Protein AF-A0A958LWE3-F1 (afdb_monomer_lite)

pLDDT: mean 73.14, std 18.93, range [31.8, 93.0]

Structure (mmCIF, N/CA/C/O backbone):
data_AF-A0A958LWE3-F1
#
_entry.id   AF-A0A958LWE3-F1
#
loop_
_atom_site.group_PDB
_atom_site.id
_atom_site.type_symbol
_atom_site.label_atom_id
_atom_site.label_alt_id
_atom_site.label_comp_id
_atom_site.label_asym_id
_atom_site.label_entity_id
_atom_site.label_seq_id
_atom_site.pdbx_PDB_ins_code
_atom_site.Cartn_x
_atom_site.Cartn_y
_atom_site.Cartn_z
_atom_site.occupancy
_atom_site.B_iso_or_equiv
_atom_site.auth_seq_id
_atom_site.auth_comp_id
_atom_site.auth_asym_id
_atom_site.auth_atom_id
_atom_site.pdbx_PDB_model_num
ATOM 1 N N . MET A 1 1 ? -32.999 1.325 11.934 1.00 35.69 1 MET A N 1
ATOM 2 C CA . MET A 1 1 ? -31.710 2.043 11.991 1.00 35.69 1 MET A CA 1
ATOM 3 C C . MET A 1 1 ? -30.853 1.434 10.901 1.00 35.69 1 MET A C 1
ATOM 5 O O . MET A 1 1 ? -30.287 0.374 11.112 1.00 35.69 1 MET A O 1
ATOM 9 N N . ASN A 1 2 ? -30.896 2.010 9.701 1.00 31.80 2 ASN A N 1
ATOM 10 C CA . ASN A 1 2 ? -30.141 1.504 8.560 1.00 31.80 2 ASN A CA 1
ATOM 11 C C . ASN A 1 2 ? -28.792 2.210 8.580 1.00 31.80 2 ASN A C 1
ATOM 13 O O . ASN A 1 2 ? -28.668 3.316 8.063 1.00 31.80 2 ASN A O 1
ATOM 17 N N . THR A 1 3 ? -27.803 1.603 9.225 1.00 38.91 3 THR A N 1
ATOM 18 C CA . THR A 1 3 ? -26.408 1.947 8.963 1.00 38.91 3 THR A CA 1
ATOM 19 C C . THR A 1 3 ? -26.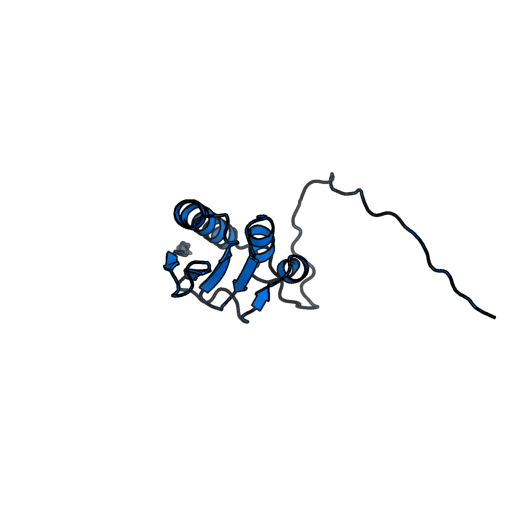115 1.392 7.575 1.00 38.91 3 THR A C 1
ATOM 21 O O . THR A 1 3 ? -25.784 0.219 7.415 1.00 38.91 3 THR A O 1
ATOM 24 N N . GLU A 1 4 ? -26.386 2.194 6.548 1.00 45.28 4 GLU A N 1
ATOM 25 C CA . GLU A 1 4 ? -25.946 1.912 5.189 1.00 45.28 4 GLU A CA 1
ATOM 26 C C . GLU A 1 4 ? -24.419 1.861 5.258 1.00 45.28 4 GLU A C 1
ATOM 28 O O . GLU A 1 4 ? -23.760 2.886 5.419 1.00 45.28 4 GLU A O 1
ATOM 33 N N . LYS A 1 5 ? -23.874 0.639 5.317 1.00 46.62 5 LYS A N 1
ATOM 34 C CA . LYS A 1 5 ? -22.437 0.383 5.302 1.00 46.62 5 LYS A CA 1
ATOM 35 C C . LYS A 1 5 ? -21.897 0.998 4.016 1.00 46.62 5 LYS A C 1
ATOM 37 O O . LYS A 1 5 ? -22.005 0.395 2.949 1.00 46.62 5 LYS A O 1
ATOM 42 N N . SER A 1 6 ? -21.365 2.210 4.104 1.00 51.88 6 SER A N 1
ATOM 43 C CA . SER A 1 6 ? -20.682 2.856 2.993 1.00 51.88 6 SER A CA 1
ATOM 44 C C . SER A 1 6 ? -19.441 2.034 2.681 1.00 51.88 6 SER A C 1
ATOM 46 O O . SER A 1 6 ? -18.415 2.182 3.335 1.00 51.88 6 SER A O 1
ATOM 48 N N . LYS A 1 7 ? -19.550 1.115 1.716 1.00 65.50 7 LYS A N 1
ATOM 49 C CA . LYS A 1 7 ? -18.415 0.346 1.208 1.00 65.50 7 LYS A CA 1
ATOM 50 C C . LYS A 1 7 ? -17.357 1.342 0.734 1.00 65.50 7 LYS A C 1
ATOM 52 O O . LYS A 1 7 ? -17.582 2.065 -0.238 1.00 65.50 7 LYS A O 1
ATOM 57 N N . ILE A 1 8 ? -16.227 1.392 1.432 1.00 75.12 8 ILE A N 1
ATOM 58 C CA . ILE A 1 8 ? -15.136 2.311 1.109 1.00 75.12 8 ILE A CA 1
ATOM 59 C C . ILE A 1 8 ? -14.534 1.883 -0.232 1.00 75.12 8 ILE A C 1
ATOM 61 O O . ILE A 1 8 ? -14.142 0.728 -0.440 1.00 75.12 8 ILE A O 1
ATOM 65 N N . GLN A 1 9 ? -14.542 2.811 -1.188 1.00 81.19 9 GLN A N 1
ATOM 66 C CA . GLN A 1 9 ? -14.037 2.570 -2.532 1.00 81.19 9 GLN A CA 1
ATOM 67 C C . GLN A 1 9 ? -12.554 2.907 -2.576 1.00 81.19 9 GLN A C 1
ATOM 69 O O . GLN A 1 9 ? -12.159 4.067 -2.468 1.00 81.19 9 GLN A O 1
ATOM 74 N N . VAL A 1 10 ? -11.744 1.867 -2.749 1.00 86.56 10 VAL A N 1
ATOM 75 C CA . VAL A 1 10 ? -10.302 1.997 -2.920 1.00 86.56 10 VAL A CA 1
ATOM 76 C C . VAL A 1 10 ? -10.003 2.075 -4.411 1.00 86.56 10 VAL A C 1
ATOM 78 O O . VAL A 1 10 ? -10.407 1.210 -5.184 1.00 86.56 10 VAL A O 1
ATOM 81 N N . THR A 1 11 ? -9.283 3.112 -4.810 1.00 88.50 11 THR A N 1
ATOM 82 C CA . THR A 1 11 ? -8.783 3.310 -6.177 1.00 88.50 11 THR A CA 1
ATOM 83 C C . THR A 1 11 ? -7.269 3.405 -6.141 1.00 88.50 11 THR A C 1
ATOM 85 O O . THR A 1 11 ? -6.709 3.675 -5.083 1.00 88.50 11 THR A O 1
ATOM 88 N N . PHE A 1 12 ? -6.589 3.159 -7.257 1.00 90.69 12 PHE A N 1
ATOM 89 C CA . PHE A 1 12 ? -5.145 3.342 -7.348 1.00 90.69 12 PHE A CA 1
ATOM 90 C C . PHE A 1 12 ? -4.801 4.292 -8.489 1.00 90.69 12 PHE A C 1
ATOM 92 O O . PHE A 1 12 ? -5.402 4.239 -9.559 1.00 90.69 12 PHE A O 1
ATOM 99 N N . GLU A 1 13 ? -3.818 5.149 -8.253 1.00 89.56 13 GLU A N 1
ATOM 100 C CA . GLU A 1 13 ? -3.290 6.103 -9.208 1.00 89.56 13 GLU A CA 1
ATOM 101 C C . GLU A 1 13 ? -1.773 5.921 -9.329 1.00 89.56 13 GLU A C 1
ATOM 103 O O . GLU A 1 13 ? -1.064 5.805 -8.315 1.00 89.56 13 GLU A O 1
ATOM 108 N N . PRO A 1 14 ? -1.244 5.899 -10.561 1.00 88.06 14 PRO A N 1
ATOM 109 C CA . PRO A 1 14 ? 0.190 5.916 -10.767 1.00 88.06 14 PRO A CA 1
ATOM 110 C C . PRO A 1 14 ? 0.760 7.256 -10.294 1.00 88.06 14 PRO A C 1
ATOM 112 O O . PRO A 1 14 ? 0.173 8.319 -10.496 1.00 88.06 14 PRO A O 1
ATOM 115 N N . THR A 1 15 ? 1.941 7.214 -9.686 1.00 88.12 15 THR A N 1
ATOM 116 C CA . THR A 1 15 ? 2.701 8.428 -9.367 1.00 88.12 15 THR A CA 1
ATOM 117 C C . THR A 1 15 ? 3.730 8.693 -10.474 1.00 88.12 15 THR A C 1
ATOM 119 O O . THR A 1 15 ? 4.041 7.783 -11.246 1.00 88.12 15 THR A O 1
ATOM 122 N N . PRO A 1 16 ? 4.320 9.902 -10.572 1.00 85.12 16 PRO A N 1
ATOM 123 C CA . PRO A 1 16 ? 5.458 10.132 -11.468 1.00 85.12 16 PRO A CA 1
ATOM 124 C C . PRO A 1 16 ? 6.653 9.201 -11.191 1.00 85.12 16 PRO A C 1
ATOM 126 O O . PRO A 1 16 ? 7.530 9.079 -12.042 1.00 85.12 16 PRO A O 1
ATOM 129 N N . ASN A 1 17 ? 6.696 8.538 -10.027 1.00 82.44 17 ASN A N 1
ATOM 130 C CA . ASN A 1 17 ? 7.642 7.466 -9.757 1.00 82.44 17 ASN A CA 1
ATOM 131 C C . ASN A 1 17 ? 7.054 6.110 -10.209 1.00 82.44 17 ASN A C 1
ATOM 133 O O . ASN A 1 17 ? 6.114 5.629 -9.574 1.00 82.44 17 ASN A O 1
ATOM 137 N N . PRO A 1 18 ? 7.613 5.432 -11.232 1.00 84.94 18 PRO A N 1
ATOM 138 C CA . PRO A 1 18 ? 7.081 4.156 -11.731 1.00 84.94 18 PRO A CA 1
ATOM 139 C C . PRO A 1 18 ? 7.107 3.031 -10.683 1.00 84.94 18 PRO A C 1
ATOM 141 O O . PRO A 1 18 ? 6.345 2.067 -10.768 1.00 84.94 18 PRO A O 1
ATOM 144 N N . SER A 1 19 ? 7.953 3.158 -9.661 1.00 88.88 19 SER A N 1
ATOM 145 C CA . SER A 1 19 ? 8.030 2.205 -8.552 1.00 88.88 19 SER A CA 1
ATOM 146 C C . SER A 1 19 ? 7.014 2.480 -7.446 1.00 88.88 19 SER A C 1
ATOM 148 O O . SER A 1 19 ? 6.889 1.661 -6.544 1.00 88.88 19 SER A O 1
ATOM 150 N N . THR A 1 20 ? 6.247 3.570 -7.501 1.00 91.62 20 THR A N 1
ATOM 151 C CA . THR A 1 20 ? 5.293 3.933 -6.444 1.00 91.62 20 THR A CA 1
ATOM 152 C C . THR A 1 20 ? 3.892 4.119 -7.004 1.00 91.62 20 THR A C 1
ATOM 154 O O . THR A 1 20 ? 3.677 4.917 -7.917 1.00 91.62 20 THR A O 1
ATOM 157 N N . TYR A 1 21 ? 2.927 3.418 -6.416 1.00 93.00 21 TYR A N 1
ATOM 158 C CA . TYR A 1 21 ? 1.502 3.619 -6.669 1.00 93.00 21 TYR A CA 1
ATOM 159 C C . TYR A 1 21 ? 0.833 4.193 -5.428 1.00 93.00 21 TYR A C 1
ATOM 161 O O . TYR A 1 21 ? 1.211 3.871 -4.299 1.00 93.00 21 TYR A O 1
ATOM 169 N N . LYS A 1 22 ? -0.157 5.056 -5.651 1.00 92.44 22 LYS A N 1
ATOM 170 C CA . LYS A 1 22 ? -0.959 5.677 -4.602 1.00 92.44 22 LYS A CA 1
ATOM 171 C C . LYS A 1 22 ? -2.349 5.057 -4.613 1.00 92.44 22 LYS A C 1
ATOM 173 O O . LYS A 1 22 ? -3.009 5.065 -5.637 1.00 92.44 22 LYS A O 1
ATO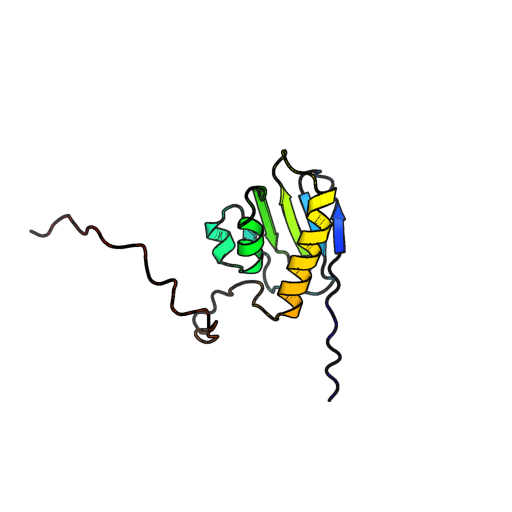M 178 N N . PHE A 1 23 ? -2.798 4.546 -3.484 1.00 91.12 23 PHE A N 1
ATOM 179 C CA . PHE A 1 23 ? -4.118 3.973 -3.271 1.00 91.12 23 PHE A CA 1
ATOM 180 C C . PHE A 1 23 ? -4.962 4.987 -2.499 1.00 91.12 23 PHE A C 1
ATOM 182 O O . PHE A 1 23 ? -4.548 5.402 -1.425 1.00 91.12 23 PHE A O 1
ATOM 189 N N . LEU A 1 24 ? -6.101 5.420 -3.033 1.00 89.38 24 LEU A N 1
ATOM 190 C CA . LEU A 1 24 ? -6.966 6.440 -2.436 1.00 89.38 24 LEU A CA 1
ATOM 191 C C . LEU A 1 24 ? -8.288 5.825 -1.984 1.00 89.38 24 LEU A C 1
ATOM 193 O O . LEU A 1 24 ? -8.915 5.084 -2.744 1.00 89.38 24 LEU A O 1
ATOM 197 N N . PHE A 1 25 ? -8.725 6.177 -0.775 1.00 84.25 25 PHE A N 1
ATOM 198 C CA . PHE A 1 25 ? -9.952 5.652 -0.149 1.00 84.25 25 PHE A CA 1
ATOM 199 C C . PHE A 1 25 ? -11.073 6.695 -0.104 1.00 84.25 25 PHE A C 1
ATOM 201 O O . PHE A 1 25 ? -12.187 6.378 0.304 1.00 84.25 25 PHE A O 1
ATOM 208 N N . HIS A 1 26 ? -10.771 7.940 -0.508 1.00 79.19 26 HIS A N 1
ATOM 209 C CA . HIS A 1 26 ? -11.681 9.094 -0.487 1.00 79.19 26 HIS A CA 1
ATOM 210 C C . HIS A 1 26 ? -12.328 9.358 0.887 1.00 79.19 26 HIS A C 1
ATOM 212 O O . HIS A 1 26 ? -13.382 9.987 0.979 1.00 79.19 26 HIS A O 1
ATOM 218 N N . GLN A 1 27 ? -11.697 8.878 1.959 1.00 76.69 27 GLN A N 1
ATOM 219 C CA . GLN A 1 27 ? -12.149 9.017 3.335 1.00 76.69 27 GLN A CA 1
ATOM 220 C C . GLN A 1 27 ? -10.938 9.081 4.263 1.00 76.69 27 GLN A C 1
ATOM 222 O O . GLN A 1 27 ? -9.967 8.357 4.053 1.00 76.69 27 GLN A O 1
ATOM 227 N N . GLU A 1 28 ? -11.004 9.936 5.285 1.00 79.12 28 GLU A N 1
ATOM 228 C CA . GLU A 1 28 ? -9.981 10.004 6.328 1.00 79.12 28 GLU A CA 1
ATOM 229 C C . GLU A 1 28 ? -10.069 8.765 7.219 1.00 79.12 28 GLU A C 1
ATOM 231 O O . GLU A 1 28 ? -10.980 8.610 8.029 1.00 79.12 28 GLU A O 1
ATOM 236 N N . LEU A 1 29 ? -9.116 7.867 7.017 1.00 72.81 29 LEU A N 1
ATOM 237 C CA . LEU A 1 29 ? -9.032 6.574 7.671 1.00 72.81 29 LEU A CA 1
ATOM 238 C C . LEU A 1 29 ? -8.076 6.569 8.868 1.00 72.81 29 LEU A C 1
ATOM 240 O O . LEU A 1 29 ? -8.193 5.731 9.761 1.00 72.81 29 LEU A O 1
ATOM 244 N N . VAL A 1 30 ? -7.118 7.496 8.880 1.00 74.94 30 VAL A N 1
ATOM 245 C CA . VAL A 1 30 ? -6.135 7.653 9.954 1.00 74.94 30 VAL A CA 1
ATOM 246 C C . VAL A 1 30 ? -6.027 9.117 10.358 1.00 74.94 30 VAL A C 1
ATOM 248 O O . VAL A 1 30 ? -6.075 10.016 9.517 1.00 74.94 30 VAL A O 1
ATOM 251 N N . SER A 1 31 ? -5.860 9.362 11.657 1.00 76.25 31 SER A N 1
ATOM 252 C CA . SER A 1 31 ? -5.709 10.717 12.204 1.00 76.25 31 SER A CA 1
ATOM 253 C C . SER A 1 31 ? -4.341 11.323 11.880 1.00 76.25 31 SER A C 1
ATOM 255 O O . SER A 1 31 ? -4.225 12.529 11.644 1.00 76.25 31 SER A O 1
ATOM 257 N N . GLU A 1 32 ? -3.309 10.478 11.838 1.00 79.25 32 GLU A N 1
ATOM 258 C CA . GLU A 1 32 ? -1.919 10.859 11.612 1.00 79.25 32 GLU A CA 1
ATOM 259 C C . GLU A 1 32 ? -1.325 10.053 10.455 1.00 79.25 32 GLU A C 1
ATOM 261 O O . GLU A 1 32 ? -1.582 8.857 10.311 1.00 79.25 32 GLU A O 1
ATOM 266 N N . SER A 1 33 ? -0.543 10.724 9.609 1.00 85.00 33 SER A N 1
ATOM 267 C CA . SER A 1 33 ? 0.189 10.062 8.535 1.00 85.00 33 SER A CA 1
ATOM 268 C C . SER A 1 33 ? 1.432 9.372 9.084 1.00 85.00 33 SER A C 1
ATOM 270 O O . SER A 1 33 ? 2.204 10.000 9.807 1.00 85.00 33 SER A O 1
ATOM 272 N N . ALA A 1 34 ? 1.676 8.134 8.674 1.00 85.25 34 ALA A N 1
ATOM 273 C CA . ALA A 1 34 ? 2.840 7.361 9.077 1.00 85.25 34 ALA A CA 1
ATOM 274 C C . ALA A 1 34 ? 3.607 6.856 7.854 1.00 85.25 34 ALA A C 1
ATOM 276 O O . ALA A 1 34 ? 3.019 6.429 6.861 1.00 85.25 34 ALA A O 1
ATOM 277 N N . GLU A 1 35 ? 4.933 6.871 7.935 1.00 88.62 35 GLU A N 1
ATOM 278 C CA . GLU A 1 35 ? 5.789 6.227 6.949 1.00 88.62 35 GLU A CA 1
ATOM 279 C C . GLU A 1 35 ? 6.439 4.981 7.537 1.00 88.62 35 GLU A C 1
ATOM 281 O O . GLU A 1 35 ? 6.833 4.952 8.698 1.00 88.62 35 GLU A O 1
ATOM 286 N N . PHE A 1 36 ? 6.548 3.951 6.711 1.00 88.31 36 PHE A N 1
ATOM 287 C CA . PHE A 1 36 ? 7.094 2.658 7.071 1.00 88.31 36 PHE A CA 1
ATOM 288 C C . PHE A 1 36 ? 8.132 2.298 6.016 1.00 88.31 36 PHE A C 1
ATOM 290 O O . PHE A 1 36 ? 7.796 2.034 4.858 1.00 88.31 36 PHE A O 1
ATOM 297 N N . SER A 1 37 ? 9.406 2.331 6.399 1.00 88.06 37 SER A N 1
ATOM 298 C CA . SER A 1 37 ? 10.513 1.937 5.515 1.00 88.06 37 SER A CA 1
ATOM 299 C C . SER A 1 37 ? 11.059 0.553 5.868 1.00 88.06 37 SER A C 1
ATOM 301 O O . SER A 1 37 ? 11.779 -0.048 5.075 1.00 88.06 37 SER A O 1
ATOM 303 N N . THR A 1 38 ? 10.699 0.032 7.041 1.00 85.25 38 THR A N 1
ATOM 304 C CA . THR A 1 38 ? 11.116 -1.282 7.527 1.00 85.25 38 THR A CA 1
ATOM 305 C C . THR A 1 38 ? 9.919 -2.106 8.009 1.00 85.25 38 THR A C 1
ATOM 307 O O . THR A 1 38 ? 8.916 -1.543 8.454 1.00 85.25 38 THR A O 1
ATOM 310 N N . PRO A 1 39 ? 10.015 -3.449 7.980 1.00 80.44 39 PRO A N 1
ATOM 311 C CA . PRO A 1 39 ? 8.952 -4.317 8.483 1.00 80.44 39 PRO A CA 1
ATOM 312 C C . PRO A 1 39 ? 8.683 -4.123 9.982 1.00 80.44 39 PRO A C 1
ATOM 314 O O . PRO A 1 39 ? 7.547 -4.283 10.403 1.00 80.44 39 PRO A O 1
ATOM 317 N N . GLN A 1 40 ? 9.695 -3.733 10.768 1.00 83.25 40 GLN A N 1
ATOM 318 C CA . GLN A 1 40 ? 9.559 -3.443 12.204 1.00 83.25 40 GLN A CA 1
ATOM 319 C C . GLN A 1 40 ? 8.693 -2.202 12.449 1.00 83.25 40 GLN A C 1
ATOM 321 O O . GLN A 1 40 ? 7.829 -2.199 13.319 1.00 83.25 40 GLN A O 1
ATOM 326 N N . GLU A 1 41 ? 8.875 -1.144 11.653 1.00 82.06 41 GLU A N 1
ATOM 327 C CA . GLU A 1 41 ? 7.998 0.030 11.720 1.00 82.06 41 GLU A CA 1
ATOM 328 C C . GLU A 1 41 ? 6.578 -0.315 11.260 1.00 82.06 41 GLU A C 1
ATOM 330 O O . GLU A 1 41 ? 5.603 0.168 11.839 1.00 82.06 41 GLU A O 1
ATOM 335 N N . ALA A 1 42 ? 6.458 -1.180 10.249 1.00 83.62 42 ALA A N 1
ATOM 336 C CA . ALA A 1 42 ? 5.177 -1.626 9.719 1.00 83.62 42 ALA A CA 1
ATOM 337 C C . ALA A 1 42 ? 4.343 -2.417 10.740 1.00 83.62 42 ALA A C 1
ATOM 339 O O . ALA A 1 42 ? 3.128 -2.444 10.604 1.00 83.62 42 ALA A O 1
ATOM 340 N N . GLU A 1 43 ? 4.932 -2.989 11.799 1.00 81.12 43 GLU A N 1
ATOM 341 C CA . GLU A 1 43 ? 4.179 -3.626 12.897 1.00 81.12 43 GLU A CA 1
ATOM 342 C C . GLU A 1 43 ? 3.232 -2.648 13.610 1.00 81.12 43 GLU A C 1
ATOM 344 O O . GLU A 1 43 ? 2.235 -3.066 14.196 1.00 81.12 43 GLU A O 1
ATOM 349 N N . ARG A 1 44 ? 3.484 -1.334 13.512 1.00 81.00 44 ARG A N 1
ATOM 350 C CA . ARG A 1 44 ? 2.600 -0.291 14.051 1.00 81.00 44 ARG A CA 1
ATOM 351 C C . ARG A 1 44 ? 1.289 -0.149 13.258 1.00 81.00 44 ARG A C 1
ATOM 353 O O . ARG A 1 44 ? 0.378 0.540 13.704 1.00 81.00 44 ARG A O 1
ATOM 360 N N . SER A 1 45 ? 1.144 -0.805 12.109 1.00 82.06 45 SER A N 1
ATOM 361 C CA . SER A 1 45 ? -0.098 -0.833 11.332 1.00 82.06 45 SER A CA 1
ATOM 362 C C . SER A 1 45 ? -0.331 -2.242 10.785 1.00 82.06 45 SER A C 1
ATOM 364 O O . SER A 1 45 ? 0.482 -2.730 10.005 1.00 82.06 45 SER A O 1
ATOM 366 N N 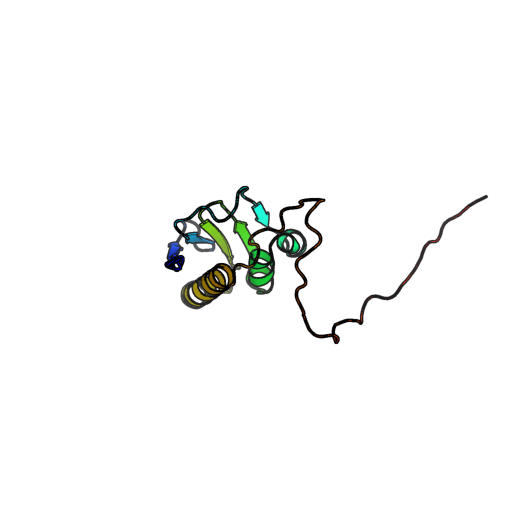. PRO A 1 46 ? -1.442 -2.922 11.111 1.00 83.94 46 PRO A N 1
ATOM 367 C CA . PRO A 1 46 ? -1.673 -4.268 10.588 1.00 83.94 46 PRO A CA 1
ATOM 368 C C . PRO A 1 46 ? -1.828 -4.254 9.061 1.00 83.94 46 PRO A C 1
ATOM 370 O O . PRO A 1 46 ? -1.392 -5.193 8.397 1.00 83.94 46 PRO A O 1
ATOM 373 N N . LEU A 1 47 ? -2.335 -3.158 8.482 1.00 85.06 47 LEU A N 1
ATOM 374 C CA . LEU A 1 47 ? -2.356 -2.973 7.034 1.00 85.06 47 LEU A CA 1
ATOM 375 C C . LEU A 1 47 ? -0.937 -2.834 6.466 1.00 85.06 47 LEU A C 1
ATOM 377 O O . LEU A 1 47 ? -0.589 -3.539 5.522 1.00 85.06 47 LEU A O 1
ATOM 381 N N . ALA A 1 48 ? -0.091 -1.979 7.050 1.00 86.25 48 ALA A N 1
ATOM 382 C CA . ALA A 1 48 ? 1.293 -1.842 6.601 1.00 86.25 48 ALA A CA 1
ATOM 383 C C . ALA A 1 48 ? 2.072 -3.153 6.763 1.00 86.25 48 ALA A C 1
ATOM 385 O O . ALA A 1 48 ? 2.829 -3.508 5.868 1.00 86.25 48 ALA A O 1
ATOM 386 N N . SER A 1 49 ? 1.855 -3.890 7.854 1.00 86.12 49 SER A N 1
ATOM 387 C CA . SER A 1 49 ? 2.469 -5.192 8.120 1.00 86.12 49 SER A CA 1
ATOM 388 C C . SER A 1 49 ? 2.063 -6.238 7.076 1.00 86.12 49 SER A C 1
ATOM 390 O O . SER A 1 49 ? 2.931 -6.918 6.533 1.00 86.12 49 SER A O 1
ATOM 392 N N . LYS A 1 50 ? 0.775 -6.307 6.698 1.00 86.38 50 LYS A N 1
ATOM 393 C CA . LYS A 1 50 ? 0.298 -7.169 5.598 1.00 86.38 50 LYS A CA 1
ATOM 394 C C . LYS A 1 50 ? 0.985 -6.829 4.275 1.00 86.38 50 LYS A C 1
ATOM 396 O O . LYS A 1 50 ? 1.408 -7.735 3.562 1.00 86.38 50 LYS A O 1
ATOM 401 N N . ILE A 1 51 ? 1.136 -5.539 3.964 1.00 87.19 51 ILE A N 1
ATOM 402 C CA . ILE A 1 51 ? 1.815 -5.089 2.740 1.00 87.19 51 ILE A CA 1
ATOM 403 C C . ILE A 1 51 ? 3.318 -5.412 2.814 1.00 87.19 51 ILE A C 1
ATOM 405 O O . ILE A 1 51 ? 3.863 -6.002 1.893 1.00 87.19 51 ILE A O 1
ATOM 409 N N . PHE A 1 52 ? 3.992 -5.122 3.927 1.00 85.56 52 PHE A N 1
ATOM 410 C CA . PHE A 1 52 ? 5.407 -5.460 4.133 1.00 85.56 52 PHE A CA 1
ATOM 411 C C . PHE A 1 52 ? 5.689 -6.964 4.209 1.00 85.56 52 PHE A C 1
ATOM 413 O O . PHE A 1 52 ? 6.831 -7.376 4.013 1.00 85.56 52 PHE A O 1
ATOM 420 N N . GLY A 1 53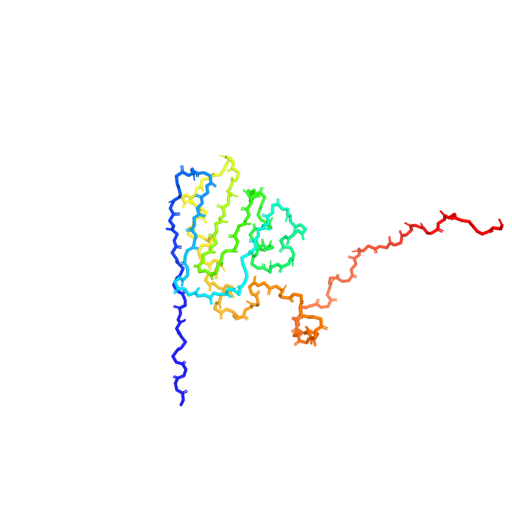 ? 4.671 -7.791 4.458 1.00 83.75 53 GLY A N 1
ATOM 421 C CA . GLY A 1 53 ? 4.765 -9.244 4.340 1.00 83.75 53 GLY A CA 1
ATOM 422 C C . GLY A 1 53 ? 5.114 -9.703 2.922 1.00 83.75 53 GLY A C 1
ATOM 423 O O . GLY A 1 53 ? 5.629 -10.808 2.740 1.00 83.75 53 GLY A O 1
ATOM 424 N N . PHE A 1 54 ? 4.896 -8.854 1.914 1.00 86.62 54 PHE A N 1
ATOM 425 C CA . PHE A 1 54 ? 5.335 -9.127 0.560 1.00 86.62 54 PHE A CA 1
ATOM 426 C C . PHE A 1 54 ? 6.820 -8.769 0.360 1.00 86.62 54 PHE A C 1
ATOM 428 O O . PHE A 1 54 ? 7.232 -7.634 0.601 1.00 86.62 54 PHE A O 1
ATOM 435 N N . PRO A 1 55 ? 7.641 -9.684 -0.193 1.00 84.56 55 PRO A N 1
ATOM 436 C CA . PRO A 1 55 ? 9.084 -9.471 -0.358 1.00 84.56 55 PRO A CA 1
ATOM 437 C C . PRO A 1 55 ? 9.437 -8.373 -1.375 1.00 84.56 55 PRO A C 1
ATOM 439 O O . PRO A 1 55 ? 10.589 -7.954 -1.471 1.00 84.56 55 PRO A O 1
ATOM 442 N N . TRP A 1 56 ? 8.465 -7.924 -2.168 1.00 89.12 56 TRP A N 1
ATOM 443 C CA . TRP A 1 56 ? 8.628 -6.852 -3.144 1.00 89.12 56 TRP A CA 1
ATOM 444 C C . TRP A 1 56 ? 8.293 -5.469 -2.587 1.00 89.12 56 TRP A C 1
ATOM 446 O O . TRP A 1 56 ? 8.452 -4.483 -3.302 1.00 89.12 56 TRP A O 1
ATOM 456 N N . THR A 1 57 ? 7.816 -5.349 -1.352 1.00 90.00 57 THR A N 1
ATOM 457 C CA . THR A 1 57 ? 7.515 -4.043 -0.770 1.00 90.00 57 THR A CA 1
ATOM 458 C C . THR A 1 57 ? 8.804 -3.377 -0.301 1.00 90.00 57 THR A C 1
ATOM 460 O O . THR A 1 57 ? 9.554 -3.919 0.503 1.00 90.00 57 THR A O 1
ATOM 463 N N . ALA A 1 58 ? 9.084 -2.192 -0.837 1.00 90.12 58 ALA A N 1
ATOM 464 C CA . ALA A 1 58 ? 10.246 -1.389 -0.471 1.00 90.12 58 ALA A CA 1
ATOM 465 C C . ALA A 1 58 ? 9.913 -0.366 0.620 1.00 90.12 58 ALA A C 1
ATOM 467 O O . ALA A 1 58 ? 10.693 -0.163 1.544 1.00 90.12 58 ALA A O 1
ATOM 468 N N . LYS A 1 59 ? 8.766 0.308 0.489 1.00 90.88 59 LYS A N 1
ATOM 469 C CA . LYS A 1 59 ? 8.322 1.358 1.410 1.00 90.88 59 LYS A CA 1
ATOM 470 C C . LYS A 1 59 ? 6.804 1.474 1.364 1.00 90.88 59 LYS A C 1
ATOM 472 O O . LYS A 1 59 ? 6.219 1.331 0.293 1.00 90.88 59 LYS A O 1
ATOM 477 N N . VAL A 1 60 ? 6.176 1.774 2.492 1.00 91.00 60 VAL A N 1
ATOM 478 C CA . VAL A 1 60 ? 4.742 2.073 2.583 1.00 91.00 60 VAL A CA 1
ATOM 479 C C . VAL A 1 60 ? 4.578 3.410 3.287 1.00 91.00 60 VAL A C 1
ATOM 481 O O . VAL A 1 60 ? 5.222 3.680 4.292 1.00 91.00 60 VAL A O 1
ATOM 484 N N . PHE A 1 61 ? 3.723 4.265 2.756 1.00 90.44 61 PHE A N 1
ATOM 485 C CA . PHE A 1 61 ? 3.355 5.534 3.353 1.00 90.44 61 PHE A CA 1
ATOM 486 C C . PHE A 1 61 ? 1.847 5.554 3.519 1.00 90.44 61 PHE A C 1
ATOM 488 O O . PHE A 1 61 ? 1.120 5.433 2.542 1.00 90.44 61 PHE A O 1
ATOM 495 N N . LEU A 1 62 ? 1.380 5.709 4.742 1.00 88.31 62 LEU A N 1
ATOM 496 C CA . LEU A 1 62 ? -0.024 5.782 5.094 1.00 88.31 62 LEU A CA 1
ATOM 497 C C . LEU A 1 62 ? -0.354 7.248 5.370 1.00 88.31 62 LEU A C 1
ATOM 499 O O . LEU A 1 62 ? 0.063 7.815 6.372 1.00 88.31 62 LEU A O 1
ATOM 503 N N . GLY A 1 63 ? -1.048 7.880 4.434 1.00 87.94 63 GLY A N 1
ATOM 504 C CA . GLY A 1 63 ? -1.656 9.193 4.603 1.00 87.94 63 GLY A CA 1
ATOM 505 C C . GLY A 1 63 ? -3.069 9.081 5.173 1.00 87.94 63 GLY A C 1
ATOM 506 O O . GLY A 1 63 ? -3.593 7.986 5.356 1.00 87.94 63 GLY A O 1
ATOM 507 N N . LYS A 1 64 ? -3.702 10.233 5.421 1.00 85.62 64 LYS A N 1
ATOM 508 C CA . LYS A 1 64 ? -5.052 10.309 6.004 1.00 85.62 64 LYS A CA 1
ATOM 509 C C . LYS A 1 64 ? -6.112 9.680 5.105 1.00 85.62 64 LYS A C 1
ATOM 511 O O . LYS A 1 64 ? -6.920 8.890 5.573 1.00 85.62 64 LYS A O 1
ATOM 516 N N . ASP A 1 65 ? -6.071 10.010 3.819 1.00 85.81 65 ASP A N 1
ATOM 517 C CA . ASP A 1 65 ? -7.033 9.597 2.790 1.00 85.81 65 ASP A CA 1
ATOM 518 C C . ASP A 1 65 ? -6.443 8.655 1.722 1.00 85.81 65 ASP A C 1
ATOM 520 O O . ASP A 1 65 ? -7.142 8.243 0.789 1.00 85.81 65 ASP A O 1
ATOM 524 N N . PHE A 1 66 ? -5.157 8.310 1.847 1.00 89.00 66 PHE A N 1
ATOM 525 C CA . PHE A 1 66 ? -4.427 7.527 0.851 1.00 89.00 66 PHE A CA 1
ATOM 526 C C . PHE A 1 66 ? -3.287 6.686 1.442 1.00 89.00 66 PHE A C 1
ATOM 528 O O . PHE A 1 66 ? -2.767 6.997 2.505 1.00 89.00 66 PHE A O 1
ATOM 535 N N . ILE A 1 67 ? -2.826 5.669 0.712 1.00 89.75 67 ILE A N 1
ATOM 536 C CA . ILE A 1 67 ? -1.607 4.898 0.988 1.00 89.75 67 ILE A CA 1
ATOM 537 C C . ILE A 1 67 ? -0.733 4.909 -0.252 1.00 89.75 67 ILE A C 1
ATOM 539 O O . ILE A 1 67 ? -1.176 4.505 -1.318 1.00 89.75 67 ILE A O 1
ATOM 543 N N . SER A 1 68 ? 0.526 5.293 -0.128 1.00 91.81 68 SER A N 1
ATOM 544 C CA . SER A 1 68 ? 1.511 5.082 -1.183 1.00 91.81 68 SER A CA 1
ATOM 545 C C . SER A 1 68 ? 2.320 3.833 -0.883 1.00 91.81 68 SER A C 1
ATOM 547 O O . SER A 1 68 ? 2.906 3.710 0.189 1.00 91.81 68 SER A O 1
ATOM 549 N N . VAL A 1 69 ? 2.400 2.918 -1.839 1.00 92.06 69 VAL A N 1
ATOM 550 C CA . VAL A 1 69 ? 3.259 1.739 -1.738 1.00 92.06 69 VAL A CA 1
ATOM 551 C C . VAL A 1 69 ? 4.338 1.848 -2.795 1.00 92.06 69 VAL A C 1
ATOM 553 O O . VAL A 1 69 ? 4.059 2.119 -3.961 1.00 92.06 69 VAL A O 1
ATOM 556 N N . THR A 1 70 ? 5.578 1.638 -2.380 1.00 91.94 70 THR A N 1
ATOM 557 C CA . THR A 1 70 ? 6.738 1.548 -3.256 1.00 91.94 70 THR A CA 1
ATOM 558 C C . THR A 1 70 ? 7.126 0.087 -3.384 1.00 91.94 70 THR A C 1
ATOM 560 O O . THR A 1 70 ? 7.400 -0.578 -2.383 1.00 91.94 70 THR A O 1
ATOM 563 N N . LYS A 1 71 ? 7.153 -0.408 -4.619 1.00 91.69 71 LYS A N 1
ATOM 564 C CA . LYS A 1 71 ? 7.606 -1.754 -4.962 1.00 91.69 71 LYS A CA 1
ATOM 565 C C . LYS A 1 71 ? 9.104 -1.772 -5.275 1.00 91.69 71 LYS A C 1
ATOM 567 O O . LYS A 1 71 ? 9.704 -0.744 -5.588 1.00 91.69 71 LYS A O 1
ATOM 572 N N . GLN A 1 72 ? 9.687 -2.960 -5.232 1.00 90.25 72 GLN A N 1
ATOM 573 C CA . GLN A 1 72 ? 11.014 -3.257 -5.758 1.00 90.25 72 GLN A CA 1
ATOM 574 C C . GLN A 1 72 ? 10.992 -3.280 -7.300 1.00 90.25 72 GLN A C 1
ATOM 576 O O . GLN A 1 72 ? 9.939 -3.408 -7.925 1.00 90.25 72 GLN A O 1
ATOM 581 N N . ASP A 1 73 ? 12.160 -3.162 -7.929 1.00 85.62 73 ASP A N 1
ATOM 582 C CA . ASP A 1 73 ? 12.269 -3.016 -9.391 1.00 85.62 73 ASP A CA 1
ATOM 583 C C . ASP A 1 73 ? 11.901 -4.295 -10.171 1.00 85.62 73 ASP A C 1
ATOM 585 O O . ASP A 1 73 ? 11.463 -4.236 -11.312 1.00 85.62 73 ASP A O 1
ATOM 589 N N . TRP A 1 74 ? 12.000 -5.461 -9.527 1.00 86.25 74 TRP A N 1
ATOM 590 C CA . TRP A 1 74 ? 11.797 -6.776 -10.148 1.00 86.25 74 TRP A CA 1
ATOM 591 C C . TRP A 1 74 ? 10.327 -7.209 -10.301 1.00 86.25 74 TRP A C 1
ATOM 593 O O . TRP A 1 74 ? 10.064 -8.292 -10.822 1.00 86.25 74 TRP A O 1
ATOM 603 N N . VAL A 1 75 ? 9.369 -6.399 -9.842 1.00 88.56 75 VAL A N 1
ATOM 604 C CA . VAL A 1 75 ? 7.920 -6.657 -9.959 1.00 88.56 75 VAL A CA 1
ATOM 605 C C . VAL A 1 75 ? 7.217 -5.558 -10.747 1.00 88.56 75 VAL A C 1
ATOM 607 O O . VAL A 1 75 ? 7.671 -4.419 -10.758 1.00 88.56 75 VAL A O 1
ATOM 610 N N . GLU A 1 76 ? 6.063 -5.857 -11.340 1.00 88.00 76 GLU A N 1
ATOM 611 C CA . GLU A 1 76 ? 5.252 -4.883 -12.082 1.00 88.00 76 GLU A CA 1
ATOM 612 C C . GLU A 1 76 ? 3.950 -4.542 -11.353 1.00 88.00 76 GLU A C 1
ATOM 614 O O . GLU A 1 76 ? 3.343 -5.392 -10.705 1.00 88.00 76 GLU A O 1
ATOM 619 N N . TRP A 1 77 ? 3.498 -3.289 -11.465 1.00 88.69 77 TRP A N 1
ATOM 620 C CA . TRP A 1 77 ? 2.257 -2.849 -10.817 1.00 88.69 77 TRP A CA 1
ATOM 621 C C . TRP A 1 77 ? 0.999 -3.428 -11.459 1.00 88.69 77 TRP A C 1
ATOM 623 O O . TRP A 1 77 ? 0.008 -3.585 -10.757 1.00 88.69 77 TRP A O 1
ATOM 633 N N . ASP A 1 78 ? 1.041 -3.793 -12.740 1.00 86.44 78 ASP A N 1
ATOM 634 C CA . ASP A 1 78 ? -0.116 -4.316 -13.482 1.00 86.44 78 ASP A CA 1
ATOM 635 C C . ASP A 1 78 ? -0.752 -5.535 -12.788 1.00 86.44 78 ASP A C 1
ATOM 637 O O . ASP A 1 78 ? -1.969 -5.625 -12.636 1.00 86.44 78 ASP A O 1
ATOM 641 N N . ILE A 1 79 ? 0.090 -6.413 -12.233 1.00 85.31 79 ILE A N 1
ATOM 642 C CA . ILE A 1 79 ? -0.344 -7.615 -11.510 1.00 85.31 79 ILE A CA 1
ATOM 643 C C . ILE A 1 79 ? -0.532 -7.395 -10.003 1.00 85.31 79 ILE A C 1
ATOM 645 O O . ILE A 1 79 ? -1.184 -8.204 -9.350 1.00 85.31 79 ILE A O 1
ATOM 649 N N . LEU A 1 80 ? 0.053 -6.334 -9.435 1.00 87.25 80 LEU A N 1
ATOM 650 C CA . LEU A 1 80 ? 0.042 -6.066 -7.991 1.00 87.25 80 LEU A CA 1
ATOM 651 C C . LEU A 1 80 ? -1.057 -5.089 -7.572 1.00 87.25 80 LEU A C 1
ATOM 653 O O . LEU A 1 80 ? -1.570 -5.196 -6.462 1.00 87.25 80 LEU A O 1
ATOM 657 N N . ALA A 1 81 ? -1.431 -4.145 -8.435 1.00 87.06 81 ALA A N 1
ATOM 658 C CA . ALA A 1 81 ? -2.366 -3.079 -8.099 1.00 87.06 81 ALA A CA 1
ATOM 659 C C . ALA A 1 81 ? -3.750 -3.636 -7.748 1.00 87.06 81 ALA A C 1
ATOM 661 O O . ALA A 1 81 ? -4.262 -3.353 -6.669 1.00 87.06 81 ALA A O 1
ATOM 662 N N . ALA A 1 82 ? -4.316 -4.494 -8.601 1.00 87.56 82 ALA A N 1
ATOM 663 C CA . ALA A 1 82 ? -5.625 -5.104 -8.373 1.00 87.56 82 ALA A CA 1
ATOM 664 C C . ALA A 1 82 ? -5.721 -5.922 -7.063 1.00 87.56 82 ALA A C 1
ATOM 666 O O . ALA A 1 82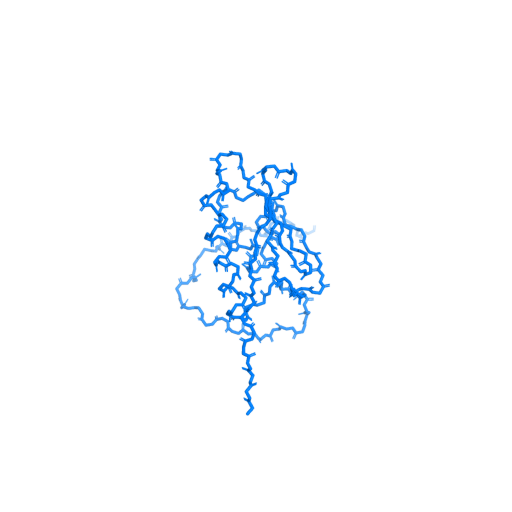 ? -6.623 -5.645 -6.266 1.00 87.56 82 ALA A O 1
ATOM 667 N N . PRO A 1 83 ? -4.823 -6.891 -6.776 1.00 87.69 83 PRO A N 1
ATOM 668 C CA . PRO A 1 83 ? -4.891 -7.641 -5.522 1.00 87.69 83 PRO A CA 1
ATOM 669 C C . PRO A 1 83 ? -4.612 -6.763 -4.299 1.00 87.69 83 PRO A C 1
ATOM 671 O O . PRO A 1 83 ? -5.237 -6.964 -3.261 1.00 87.69 83 PRO A O 1
ATOM 674 N N . LEU A 1 84 ? -3.732 -5.763 -4.412 1.00 88.19 84 LEU A N 1
ATOM 675 C CA . LEU A 1 84 ? -3.443 -4.851 -3.308 1.00 88.19 84 LEU A CA 1
ATOM 676 C C . LEU A 1 84 ? -4.645 -3.955 -2.981 1.00 88.19 84 LEU A C 1
ATOM 678 O O . LEU A 1 84 ? -4.971 -3.780 -1.811 1.00 88.19 84 LEU A O 1
ATOM 682 N N . THR A 1 85 ? -5.357 -3.454 -3.994 1.00 87.75 85 THR A N 1
ATOM 683 C CA . THR A 1 85 ? -6.634 -2.747 -3.814 1.00 87.75 85 THR A CA 1
ATOM 684 C C . THR A 1 85 ? -7.661 -3.621 -3.097 1.00 87.75 85 THR A C 1
ATOM 686 O O . THR A 1 85 ? -8.319 -3.141 -2.176 1.00 87.75 85 THR A O 1
ATOM 689 N N . GLY A 1 86 ? -7.773 -4.899 -3.478 1.00 86.25 86 GLY A N 1
ATOM 690 C CA . GLY A 1 86 ? -8.660 -5.859 -2.817 1.00 86.25 86 GLY A CA 1
ATOM 691 C C . GLY A 1 86 ? -8.295 -6.085 -1.351 1.00 86.25 86 GLY A C 1
ATOM 692 O O . GLY A 1 86 ? -9.167 -6.009 -0.493 1.00 86.25 86 GLY A O 1
ATOM 693 N N . LEU A 1 87 ? -7.005 -6.272 -1.054 1.00 86.38 87 LEU A N 1
ATOM 694 C CA . LEU A 1 87 ? -6.501 -6.442 0.311 1.00 86.38 87 LEU A CA 1
ATOM 695 C C . LEU A 1 87 ? -6.790 -5.214 1.179 1.00 86.38 87 LEU A C 1
ATOM 697 O O . LEU A 1 87 ? -7.262 -5.351 2.304 1.00 86.38 87 LEU A O 1
ATOM 701 N N . ILE A 1 88 ? -6.539 -4.009 0.658 1.00 85.69 88 ILE A N 1
ATOM 702 C CA . ILE A 1 88 ? -6.826 -2.766 1.383 1.00 85.69 88 ILE A CA 1
ATOM 703 C C . ILE A 1 88 ? -8.335 -2.631 1.620 1.00 85.69 88 ILE A C 1
ATOM 705 O O . ILE A 1 88 ? -8.752 -2.301 2.727 1.00 85.69 88 ILE A O 1
ATOM 709 N N . GLN A 1 89 ? -9.162 -2.920 0.612 1.00 84.56 89 GLN A N 1
ATOM 710 C CA . GLN A 1 89 ? -10.616 -2.860 0.746 1.00 84.56 89 GLN A CA 1
ATOM 711 C C . GLN A 1 89 ? -11.145 -3.869 1.773 1.00 84.56 89 GLN A C 1
ATOM 713 O O . GLN A 1 89 ? -11.984 -3.503 2.589 1.00 84.56 89 GLN A O 1
ATOM 718 N N . GLU A 1 90 ? -10.652 -5.107 1.758 1.00 83.94 90 GLU A N 1
ATOM 719 C CA . GLU A 1 90 ? -11.025 -6.147 2.724 1.00 83.94 90 GLU A CA 1
ATOM 720 C C . GLU A 1 90 ? -10.620 -5.764 4.151 1.00 83.94 90 GLU A C 1
ATOM 722 O O . GLU A 1 90 ? -11.407 -5.922 5.084 1.00 83.94 90 GLU A O 1
ATOM 727 N N . HIS A 1 91 ? -9.419 -5.206 4.324 1.00 83.12 91 HIS A N 1
ATOM 728 C CA . HIS A 1 91 ? -8.937 -4.741 5.625 1.00 83.12 91 HIS A CA 1
ATOM 729 C C . HIS A 1 91 ? -9.825 -3.635 6.196 1.00 83.12 91 HIS A C 1
ATOM 731 O O . HIS A 1 91 ? -10.161 -3.651 7.378 1.00 83.12 91 HIS A O 1
ATOM 737 N N . ILE A 1 92 ? -10.220 -2.688 5.346 1.00 78.25 92 ILE A N 1
ATOM 738 C CA . ILE A 1 92 ? -11.110 -1.590 5.717 1.00 78.25 92 ILE A CA 1
ATOM 739 C C . ILE A 1 92 ? -12.527 -2.104 6.030 1.00 78.25 92 ILE A C 1
ATOM 741 O O . ILE A 1 92 ? -13.128 -1.668 7.009 1.00 78.25 92 ILE A O 1
ATOM 745 N N . ASP A 1 93 ? -13.060 -3.035 5.230 1.00 80.31 93 ASP A N 1
ATOM 746 C CA . ASP A 1 93 ? -14.386 -3.641 5.449 1.00 80.31 93 ASP A CA 1
ATOM 747 C C . ASP A 1 93 ? -14.441 -4.476 6.738 1.00 80.31 93 ASP A C 1
ATOM 749 O O . ASP A 1 93 ? -15.478 -4.535 7.396 1.00 80.31 93 ASP A O 1
ATOM 753 N N . SER A 1 94 ? -13.304 -5.057 7.133 1.00 74.00 94 SER A N 1
ATOM 754 C CA . SER A 1 94 ? -13.155 -5.832 8.370 1.00 74.00 94 SER A CA 1
ATOM 755 C C . SER A 1 94 ? -13.100 -4.973 9.643 1.00 74.00 94 SER A C 1
ATOM 757 O O . SER A 1 94 ? -12.957 -5.530 10.727 1.00 74.00 94 SER A O 1
ATOM 759 N N . GLU A 1 95 ? -13.192 -3.638 9.538 1.00 63.72 95 GLU A N 1
ATOM 760 C CA . GLU A 1 95 ? -13.100 -2.679 10.659 1.00 63.72 95 GLU A CA 1
ATOM 761 C C . GLU A 1 95 ? -11.814 -2.838 11.508 1.00 63.72 95 GLU A C 1
ATOM 763 O O . GLU A 1 95 ? -11.741 -2.400 12.659 1.00 63.72 95 GLU A O 1
ATOM 768 N N . GLU A 1 96 ? -10.765 -3.447 10.945 1.00 63.03 96 GLU A N 1
ATOM 769 C CA . GLU A 1 96 ? -9.492 -3.655 11.633 1.00 63.03 96 GLU A CA 1
ATOM 770 C C . GLU A 1 96 ? -8.741 -2.319 11.738 1.00 63.03 96 GLU A C 1
ATOM 772 O O . GLU A 1 96 ? -8.669 -1.550 10.774 1.00 63.03 96 GLU A O 1
ATOM 777 N N . LYS A 1 97 ? -8.163 -2.024 12.914 1.00 65.00 97 LYS A N 1
ATOM 778 C CA . LYS A 1 97 ? -7.421 -0.771 13.143 1.00 65.00 97 LYS A CA 1
ATOM 779 C C . LYS A 1 97 ? -6.398 -0.549 12.029 1.00 65.00 97 LYS A C 1
ATOM 781 O O . LYS A 1 97 ? -5.577 -1.415 11.762 1.00 65.00 97 LYS A O 1
ATOM 786 N N . LEU A 1 98 ? -6.408 0.619 11.394 1.00 68.38 98 LEU A N 1
ATOM 787 C CA . LEU A 1 98 ? -5.486 0.915 10.289 1.00 68.38 98 LEU A CA 1
ATOM 788 C C . LEU A 1 98 ? -4.106 1.347 10.776 1.00 68.38 98 LEU A C 1
ATOM 790 O O . LEU A 1 98 ? -3.109 1.078 10.115 1.00 68.38 98 LEU A O 1
ATOM 794 N N . ILE A 1 99 ? -4.033 1.944 11.960 1.00 65.62 99 ILE A N 1
ATOM 795 C CA . ILE A 1 99 ? -2.807 2.158 12.726 1.00 65.62 99 ILE A CA 1
ATOM 796 C C . ILE A 1 99 ? -3.119 1.708 14.147 1.00 65.62 99 ILE A C 1
ATOM 798 O O . ILE A 1 99 ? -4.189 2.015 14.682 1.00 65.62 99 ILE A O 1
ATOM 802 N N . TYR A 1 100 ? -2.195 0.984 14.771 1.00 63.62 100 TYR A N 1
ATOM 803 C CA . TYR A 1 100 ? -2.174 0.898 16.219 1.00 63.62 100 TYR A CA 1
ATOM 804 C C . TYR A 1 100 ? -1.790 2.285 16.718 1.00 63.62 100 TYR A C 1
ATOM 806 O O . TYR A 1 100 ? -0.607 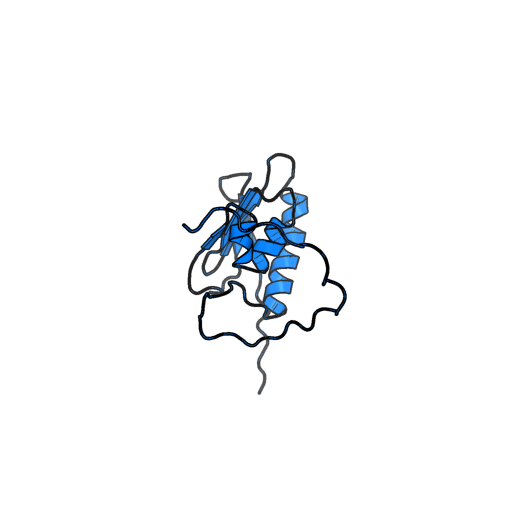2.622 16.793 1.00 63.62 100 TYR A O 1
ATOM 814 N N . ASP A 1 101 ? -2.792 3.124 16.986 1.00 47.44 101 ASP A N 1
ATOM 815 C CA . ASP A 1 101 ? -2.571 4.275 17.848 1.00 47.44 101 ASP A CA 1
ATOM 816 C C . ASP A 1 101 ? -1.887 3.724 19.099 1.00 47.44 101 ASP A C 1
ATOM 818 O O . ASP A 1 101 ? -2.373 2.750 19.695 1.00 47.44 101 ASP A O 1
ATOM 822 N N . PHE A 1 102 ? -0.712 4.260 19.433 1.00 43.00 102 PHE A N 1
ATOM 823 C CA . PHE A 1 102 ? -0.132 4.008 20.740 1.00 43.00 102 PHE A CA 1
ATOM 824 C C . PHE A 1 102 ? -0.982 4.791 21.736 1.00 43.00 102 PHE A C 1
ATOM 826 O O . PHE A 1 102 ? -0.588 5.832 22.248 1.00 43.00 102 PHE A O 1
ATOM 833 N N . ASP A 1 103 ? -2.177 4.272 21.971 1.00 36.88 103 ASP A N 1
ATOM 834 C CA . ASP A 1 103 ? -3.069 4.719 23.003 1.00 36.88 103 ASP A CA 1
ATOM 835 C C . ASP A 1 103 ? -2.684 3.869 24.217 1.00 36.88 103 ASP A C 1
ATOM 837 O O . ASP A 1 103 ? -3.007 2.672 24.254 1.00 36.88 103 ASP A O 1
ATOM 841 N N . PRO A 1 104 ? -1.952 4.408 25.214 1.00 39.28 104 PRO A N 1
ATOM 842 C CA . PRO A 1 104 ? -1.590 3.652 26.412 1.00 39.28 104 PRO A CA 1
ATOM 843 C C . PRO A 1 104 ? -2.821 3.166 27.206 1.00 39.28 104 PRO A C 1
ATOM 845 O O . PRO A 1 104 ? -2.653 2.479 28.212 1.00 39.28 104 PRO A O 1
ATOM 848 N N . SER A 1 105 ? -4.047 3.487 26.765 1.00 36.50 105 SER A N 1
ATOM 849 C CA . SER A 1 105 ? -5.304 3.042 27.369 1.00 36.50 105 SER A CA 1
ATOM 850 C C . SER A 1 105 ? -6.080 1.975 26.581 1.00 36.50 105 SER A C 1
ATOM 852 O O . SER A 1 105 ? -7.104 1.514 27.078 1.00 36.50 105 SER A O 1
ATOM 854 N N . ALA A 1 106 ? -5.628 1.507 25.411 1.00 37.72 106 ALA A N 1
ATOM 855 C CA . ALA A 1 106 ? -6.392 0.542 24.605 1.00 37.72 106 ALA A CA 1
ATOM 856 C C . ALA A 1 106 ? -5.835 -0.894 24.650 1.00 37.72 106 ALA A C 1
ATOM 858 O O . ALA A 1 106 ? -5.646 -1.538 23.618 1.00 37.72 106 ALA A O 1
ATOM 859 N N . THR A 1 107 ? -5.638 -1.439 25.856 1.00 38.88 107 THR A N 1
ATOM 860 C CA . THR A 1 107 ? -5.755 -2.894 26.045 1.00 38.88 107 THR A CA 1
ATOM 861 C C . THR A 1 107 ? -7.240 -3.221 26.016 1.00 38.88 107 THR A C 1
ATOM 863 O O . THR A 1 107 ? -7.930 -2.889 26.972 1.00 38.88 107 THR A O 1
ATOM 866 N N . ASN A 1 108 ? -7.727 -3.781 24.907 1.00 45.66 108 ASN A N 1
ATOM 867 C CA . ASN A 1 108 ? -8.886 -4.683 24.799 1.00 45.66 108 ASN A CA 1
ATOM 868 C C . ASN A 1 108 ? -9.460 -4.607 23.383 1.00 45.66 108 ASN A C 1
ATOM 870 O O . ASN A 1 108 ? -10.472 -3.949 23.181 1.00 45.66 108 ASN A O 1
ATOM 874 N N . GLN A 1 109 ? -8.852 -5.307 22.426 1.00 38.22 109 GLN A N 1
ATOM 875 C CA . GLN A 1 109 ? -9.622 -6.131 21.492 1.00 38.22 109 GLN A CA 1
ATOM 876 C C . GLN A 1 109 ? -8.819 -7.401 21.231 1.00 38.22 109 GLN A C 1
ATOM 878 O O . GLN A 1 109 ? -7.779 -7.400 20.581 1.00 38.22 109 GLN A O 1
ATOM 883 N N . THR A 1 110 ? -9.298 -8.459 21.868 1.00 38.72 110 THR A N 1
ATOM 884 C CA . THR A 1 110 ? -8.954 -9.855 21.670 1.00 38.72 110 THR A CA 1
ATOM 885 C C . THR A 1 110 ? -9.081 -10.198 20.190 1.00 38.72 110 THR A C 1
ATOM 887 O O . THR A 1 110 ? -10.192 -10.373 19.698 1.00 38.72 110 THR A O 1
ATOM 890 N N . THR A 1 111 ? -7.965 -10.326 19.475 1.00 38.12 111 THR A N 1
ATOM 891 C CA . THR A 1 111 ? -7.957 -11.191 18.298 1.00 38.12 111 THR A CA 1
ATOM 892 C C . THR A 1 111 ? -7.886 -12.610 18.838 1.00 38.12 111 THR A C 1
ATOM 894 O O . THR A 1 111 ? -6.855 -13.069 19.330 1.00 38.12 111 THR A O 1
ATOM 897 N N . GLU A 1 112 ? -9.040 -13.265 18.846 1.00 42.56 112 GLU A N 1
ATOM 898 C CA . GLU A 1 112 ? -9.179 -14.699 19.043 1.00 42.56 112 GLU A CA 1
ATOM 899 C C . GLU A 1 112 ? -8.482 -15.377 17.849 1.00 42.56 112 GLU A C 1
ATOM 901 O O . GLU A 1 112 ? -9.089 -15.648 16.821 1.00 42.56 112 GLU A O 1
ATOM 906 N N . LEU A 1 113 ? -7.158 -15.523 17.945 1.00 43.72 113 LEU A N 1
ATOM 907 C CA . LEU A 1 113 ? -6.324 -16.249 16.994 1.00 43.72 113 LEU A CA 1
ATOM 908 C C . LEU A 1 113 ? -5.778 -17.474 17.723 1.00 43.72 113 LEU A C 1
ATOM 910 O O . LEU A 1 113 ? -4.989 -17.360 18.659 1.00 43.72 113 LEU A O 1
ATOM 914 N N . ASP A 1 114 ? -6.284 -18.624 17.301 1.00 49.12 114 ASP A N 1
ATOM 915 C CA . ASP A 1 114 ? -5.782 -19.990 17.429 1.00 49.12 114 ASP A CA 1
ATOM 916 C C . ASP A 1 114 ? -4.616 -20.271 18.415 1.00 49.12 114 ASP A C 1
ATOM 918 O O . ASP A 1 114 ? -3.499 -19.769 18.246 1.00 49.12 114 ASP A O 1
ATOM 922 N N . PRO A 1 115 ? -4.778 -21.207 19.379 1.00 42.38 115 PRO A N 1
ATOM 923 C CA . PRO A 1 115 ? -3.795 -21.498 20.434 1.00 42.38 115 PRO A CA 1
ATOM 924 C C . PRO A 1 115 ? -2.503 -22.230 19.991 1.00 42.38 115 PRO A C 1
ATOM 926 O O . PRO A 1 115 ? -1.897 -22.936 20.794 1.00 42.38 115 PRO A O 1
ATOM 929 N N . THR A 1 116 ? -2.023 -22.085 18.749 1.00 45.94 116 THR A N 1
ATOM 930 C CA . THR A 1 116 ? -0.859 -22.858 18.246 1.00 45.94 116 THR A CA 1
ATOM 931 C C . THR A 1 116 ? 0.435 -22.051 18.051 1.00 45.94 116 THR A C 1
ATOM 933 O O . THR A 1 116 ? 1.509 -22.641 17.956 1.00 45.94 116 THR A O 1
ATOM 936 N N . ALA A 1 117 ? 0.422 -20.717 18.091 1.00 46.53 117 ALA A N 1
ATOM 937 C CA . ALA A 1 117 ? 1.634 -19.918 17.835 1.00 46.53 117 ALA A CA 1
ATOM 938 C C . ALA A 1 117 ? 2.522 -19.648 19.074 1.00 46.53 117 ALA A C 1
ATOM 940 O O . ALA A 1 117 ? 3.350 -18.740 19.065 1.00 46.53 117 ALA A O 1
ATOM 941 N N . GLN A 1 118 ? 2.400 -20.439 20.147 1.00 38.84 118 GLN A N 1
ATOM 942 C CA . GLN A 1 118 ? 3.328 -20.385 21.284 1.00 38.84 118 GLN A CA 1
ATOM 943 C C . GLN A 1 118 ? 4.511 -21.334 21.085 1.00 38.84 118 GLN A C 1
ATOM 945 O O . GLN A 1 118 ? 4.594 -22.407 21.685 1.00 38.84 118 GLN A O 1
ATOM 950 N N . LYS A 1 119 ? 5.478 -20.923 20.266 1.00 46.72 119 LYS A N 1
ATOM 951 C CA . LYS A 1 119 ? 6.860 -21.394 20.399 1.00 46.72 119 LYS A CA 1
ATOM 952 C C . LYS A 1 119 ? 7.787 -20.478 19.617 1.00 46.72 119 LYS A C 1
ATOM 954 O O . LYS A 1 119 ? 7.437 -20.068 18.523 1.00 46.72 119 LYS A O 1
ATOM 959 N N . ILE A 1 120 ? 8.998 -20.282 20.149 1.00 60.47 120 ILE A N 1
ATOM 960 C CA . ILE A 1 120 ? 10.115 -19.501 19.582 1.00 60.47 120 ILE A CA 1
ATOM 961 C C . ILE A 1 120 ? 9.971 -18.003 19.956 1.00 60.47 120 ILE A C 1
ATOM 963 O O . ILE A 1 120 ? 9.243 -17.267 19.319 1.00 60.47 120 ILE A O 1
ATOM 967 N N . LYS A 1 121 ? 10.597 -17.462 21.009 1.00 46.72 121 LYS A N 1
ATOM 968 C CA . LYS A 1 121 ? 12.037 -17.501 21.293 1.00 46.72 121 LYS A CA 1
ATOM 969 C C . LYS A 1 121 ? 12.336 -17.582 22.789 1.00 46.72 121 LYS A C 1
ATOM 971 O O . LYS A 1 121 ? 11.883 -16.784 23.602 1.00 46.72 121 LYS A O 1
ATOM 976 N N . GLN A 1 122 ? 13.155 -18.573 23.095 1.00 41.84 122 GLN A N 1
ATOM 977 C CA . GLN A 1 122 ? 13.718 -18.910 24.386 1.00 41.84 122 GLN A CA 1
ATOM 978 C C . GLN A 1 122 ? 15.084 -18.204 24.556 1.00 41.84 122 GLN A C 1
ATOM 980 O O . GLN A 1 122 ? 15.923 -18.357 23.679 1.00 41.84 122 GLN A O 1
ATOM 985 N N . ILE A 1 123 ? 15.241 -17.467 25.670 1.00 50.03 123 ILE A N 1
ATOM 986 C CA . ILE A 1 123 ? 16.397 -17.300 26.597 1.00 50.03 123 ILE A CA 1
ATOM 987 C C . ILE A 1 123 ? 17.793 -16.896 26.035 1.00 50.03 123 ILE A C 1
ATOM 989 O O . ILE A 1 123 ? 18.234 -17.406 25.014 1.00 50.03 123 ILE A O 1
ATOM 993 N N . ILE A 1 124 ? 18.521 -16.109 26.862 1.00 54.94 124 ILE A N 1
ATOM 994 C CA . ILE A 1 124 ? 19.986 -16.104 27.172 1.00 54.94 124 ILE A CA 1
ATOM 995 C C . ILE A 1 124 ? 20.642 -14.750 26.800 1.00 54.94 124 ILE A C 1
ATOM 997 O O . ILE A 1 124 ? 20.558 -14.345 25.653 1.00 54.94 124 ILE A O 1
ATOM 1001 N N . VAL A 1 125 ? 21.332 -13.984 27.661 1.00 47.09 125 VAL A N 1
ATOM 1002 C CA . VAL A 1 125 ? 21.717 -14.114 29.078 1.00 47.09 125 VAL A CA 1
ATOM 1003 C C . VAL A 1 125 ? 22.019 -12.718 29.646 1.00 47.09 125 VAL A C 1
ATOM 1005 O O . VAL A 1 125 ? 22.564 -11.857 28.961 1.00 47.09 125 VAL A O 1
ATOM 1008 N N . SER A 1 126 ? 21.670 -12.530 30.918 1.00 53.31 126 SER A N 1
ATOM 1009 C CA . SER A 1 126 ? 22.159 -11.459 31.783 1.00 53.31 126 SER A CA 1
ATOM 1010 C C . SER A 1 126 ? 23.526 -11.872 32.328 1.00 53.31 126 SER A C 1
ATOM 1012 O O . SER A 1 126 ? 23.585 -12.779 33.151 1.00 53.31 126 SER A O 1
ATOM 1014 N N . GLU A 1 127 ? 24.600 -11.222 31.889 1.00 50.62 127 GLU A N 1
ATOM 1015 C CA . GLU A 1 127 ? 25.951 -11.356 32.453 1.00 50.62 127 GLU A CA 1
ATOM 1016 C C . GLU A 1 127 ? 26.679 -10.020 32.297 1.00 50.62 127 GLU A C 1
ATOM 1018 O O . GLU A 1 127 ? 26.978 -9.631 31.173 1.00 50.62 127 GLU A O 1
ATOM 1023 N N . ILE A 1 128 ? 26.861 -9.320 33.425 1.00 56.12 128 ILE A N 1
ATOM 1024 C CA . ILE A 1 128 ? 28.102 -8.749 34.003 1.00 56.12 128 ILE A CA 1
ATOM 1025 C C . ILE A 1 128 ? 27.732 -7.514 34.856 1.00 56.12 128 ILE A C 1
ATOM 1027 O O . ILE A 1 128 ? 27.109 -6.594 34.347 1.00 56.12 128 ILE A O 1
ATOM 1031 N N . GLN A 1 129 ? 28.044 -7.327 36.141 1.00 54.75 129 GLN A N 1
ATOM 1032 C CA . GLN A 1 129 ? 28.591 -8.089 37.272 1.00 54.75 129 GLN A CA 1
ATOM 1033 C C . GLN A 1 129 ? 28.386 -7.161 38.505 1.00 54.75 129 GLN A C 1
ATOM 1035 O O . GLN A 1 129 ? 28.622 -5.960 38.361 1.00 54.75 129 GLN A O 1
ATOM 1040 N N . PRO A 1 130 ? 27.990 -7.639 39.703 1.00 50.31 130 PRO A N 1
ATOM 1041 C CA . PRO A 1 130 ? 28.183 -6.909 40.954 1.00 50.31 130 PRO A CA 1
ATOM 1042 C C . PRO A 1 130 ? 29.400 -7.461 41.711 1.00 50.31 130 PRO A C 1
ATOM 1044 O O . PRO A 1 130 ? 29.437 -8.658 41.983 1.00 50.31 130 PRO A O 1
ATOM 1047 N N . VAL A 1 131 ? 30.358 -6.597 42.053 1.00 53.06 131 VAL A N 1
ATOM 1048 C CA . VAL A 1 131 ? 31.001 -6.438 43.379 1.00 53.06 131 VAL A CA 1
ATOM 1049 C C . VAL A 1 131 ? 31.817 -5.151 43.390 1.00 53.06 131 VAL A C 1
ATOM 1051 O O . VAL A 1 131 ? 32.466 -4.857 42.362 1.00 53.06 131 VAL A O 1
#

Radius of gyration: 18.42 Å; chains: 1; bounding box: 63×34×57 Å

Foldseek 3Di:
DDPPPPQFQWDWDDDPPQQKIKIFRQAFQDPDKDKDQDLVSLVQFVLSNVVNVDPQWRIWIGDRGMIMTGGHPVDHCVVVVVVNSVSVSVCVVVVHRGGNPPPVPPPDDDPPDDPPPPDDDDDDDDDDDDD

Secondary structure (DSSP, 8-state):
----------EEEE-SSTTEEEEE-SS---SS-EEESSHHHHTT-HHHHHHHTSTTEEEEEE-SSEEEEEEPTTS-HHHHHHHHHHHHHHHHHTT--SS----TT---------TT---------------

Sequence (131 aa):
MNTEKSKIQVTFEPTPNPSTYKFLFHQELVSESAEFSTPQEAERSPLASKIFGFPWTAKVFLGKDFISVTKQDWVEWDILAAPLTGLIQEHIDSEEKLIYDFDPSATNQTTELDPTAQKIKQIIVSEIQPV